Protein AF-A0A938RXT5-F1 (afdb_monomer_lite)

Secondary structure (DSSP, 8-state):
----------HHHHHHHHHHHHHHHHHH-TTSSEEEEEEEEEETTEEEEEEEEEEETT-SS-SEEE----TTSSGGG-TT-HHHHT-

pLDDT: mean 79.75, std 15.45, range [40.22, 97.19]

Structure (mmCIF, N/CA/C/O backbone):
data_AF-A0A938RXT5-F1
#
_entry.id   AF-A0A938RXT5-F1
#
loop_
_atom_site.group_PDB
_atom_site.id
_atom_site.type_symbol
_atom_site.label_atom_id
_atom_site.label_alt_id
_atom_site.label_comp_id
_atom_site.label_asym_id
_atom_site.label_entity_id
_atom_site.label_seq_id
_atom_site.pdbx_PDB_ins_code
_atom_site.Cartn_x
_atom_site.Cartn_y
_atom_site.Cartn_z
_atom_site.occupancy
_atom_site.B_iso_or_equiv
_atom_site.auth_seq_id
_atom_site.auth_comp_id
_atom_site.auth_asym_id
_atom_site.auth_atom_id
_atom_site.pdbx_PDB_model_num
ATOM 1 N N . MET A 1 1 ? 16.306 -8.391 -33.323 1.00 40.97 1 MET A N 1
ATOM 2 C CA . MET A 1 1 ? 15.414 -8.445 -32.147 1.00 40.97 1 MET A CA 1
ATOM 3 C C . MET A 1 1 ? 14.886 -7.045 -31.906 1.00 40.97 1 MET A C 1
ATOM 5 O O . MET A 1 1 ? 15.696 -6.148 -31.719 1.00 40.97 1 MET A O 1
ATOM 9 N N . ALA A 1 2 ? 13.573 -6.832 -32.007 1.00 40.22 2 ALA A N 1
ATOM 10 C CA . ALA A 1 2 ? 12.980 -5.534 -31.700 1.00 40.22 2 ALA A CA 1
ATOM 11 C C . ALA A 1 2 ? 13.153 -5.263 -30.200 1.00 40.22 2 ALA A C 1
ATOM 13 O O . ALA A 1 2 ? 12.751 -6.089 -29.381 1.00 40.22 2 ALA A O 1
ATOM 14 N N . ALA A 1 3 ? 13.793 -4.147 -29.849 1.00 44.03 3 ALA A N 1
ATOM 15 C CA . ALA A 1 3 ? 13.816 -3.667 -28.478 1.00 44.03 3 ALA A CA 1
ATOM 16 C C . ALA A 1 3 ? 12.360 -3.445 -28.058 1.00 44.03 3 ALA A C 1
ATOM 18 O O . ALA A 1 3 ? 11.677 -2.600 -28.638 1.00 44.03 3 ALA A O 1
ATOM 19 N N . ALA A 1 4 ? 11.868 -4.249 -27.112 1.00 47.78 4 ALA A N 1
ATOM 20 C CA . ALA A 1 4 ? 10.576 -4.002 -26.497 1.00 47.78 4 ALA A CA 1
ATOM 21 C C . ALA A 1 4 ? 10.603 -2.556 -25.998 1.00 47.78 4 ALA A C 1
ATOM 23 O O . ALA A 1 4 ? 11.494 -2.195 -25.225 1.00 47.78 4 ALA A O 1
ATOM 24 N N . ALA A 1 5 ? 9.695 -1.722 -26.507 1.00 45.12 5 ALA A N 1
ATOM 25 C CA . ALA A 1 5 ? 9.552 -0.356 -26.042 1.00 45.12 5 ALA A CA 1
ATOM 26 C C . ALA A 1 5 ? 9.415 -0.424 -24.519 1.00 45.12 5 ALA A C 1
ATOM 28 O O . ALA A 1 5 ? 8.452 -0.996 -24.009 1.00 45.12 5 ALA A O 1
ATOM 29 N N . GLN A 1 6 ? 10.433 0.056 -23.802 1.00 52.88 6 GLN A N 1
ATOM 30 C CA . GLN A 1 6 ? 10.419 0.110 -22.349 1.00 52.88 6 GLN A CA 1
ATOM 31 C C . GLN A 1 6 ? 9.269 1.042 -21.982 1.00 52.88 6 GLN A C 1
ATOM 33 O O . GLN A 1 6 ? 9.401 2.262 -22.074 1.00 52.88 6 GLN A O 1
ATOM 38 N N . VAL A 1 7 ? 8.115 0.470 -21.643 1.00 54.53 7 VAL A N 1
ATOM 39 C CA . VAL A 1 7 ? 6.998 1.226 -21.092 1.00 54.53 7 VAL A CA 1
ATOM 40 C C . VAL A 1 7 ? 7.508 1.788 -19.773 1.00 54.53 7 VAL A C 1
ATOM 42 O O . VAL A 1 7 ? 7.647 1.065 -18.787 1.00 54.53 7 VAL A O 1
ATOM 45 N N . ARG A 1 8 ? 7.885 3.068 -19.780 1.00 63.16 8 ARG A N 1
ATOM 46 C CA . ARG A 1 8 ? 8.288 3.788 -18.576 1.00 63.16 8 ARG A CA 1
ATOM 47 C C . 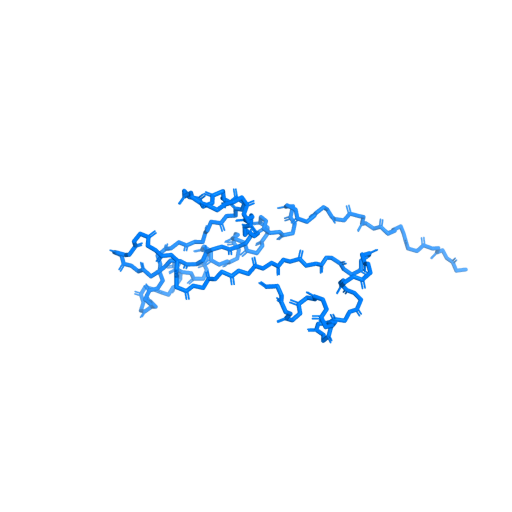ARG A 1 8 ? 7.018 4.097 -17.799 1.00 63.16 8 ARG A C 1
ATOM 49 O O . ARG A 1 8 ? 6.371 5.104 -18.047 1.00 63.16 8 ARG A O 1
ATOM 56 N N . VAL A 1 9 ? 6.638 3.184 -16.914 1.00 68.62 9 VAL A N 1
ATOM 57 C CA . VAL A 1 9 ? 5.591 3.439 -15.925 1.00 68.62 9 VAL A CA 1
ATOM 58 C C . VAL A 1 9 ? 6.183 4.370 -14.873 1.00 68.62 9 VAL A C 1
ATOM 60 O O . VAL A 1 9 ? 7.251 4.083 -14.327 1.00 68.62 9 VAL A O 1
ATOM 63 N N . HIS A 1 10 ? 5.517 5.493 -14.618 1.00 81.62 10 HIS A N 1
ATOM 64 C CA . HIS A 1 10 ? 5.907 6.391 -13.537 1.00 81.62 10 HIS A CA 1
ATOM 65 C C . HIS A 1 10 ? 5.565 5.764 -12.181 1.00 81.62 10 HIS A C 1
ATOM 67 O O . HIS A 1 10 ? 4.557 5.073 -12.048 1.00 81.62 10 HIS A O 1
ATOM 73 N N . GLU A 1 11 ? 6.383 6.033 -11.167 1.00 80.19 11 GLU A N 1
ATOM 74 C CA . GLU A 1 11 ? 6.211 5.512 -9.804 1.00 80.19 11 GLU A CA 1
ATOM 75 C C . GLU A 1 11 ? 4.810 5.802 -9.247 1.00 80.19 11 GLU A C 1
ATOM 77 O O . GLU A 1 11 ? 4.118 4.887 -8.812 1.00 80.19 11 GLU A O 1
ATOM 82 N N . VAL A 1 12 ? 4.320 7.036 -9.410 1.00 82.94 12 VAL A N 1
ATOM 83 C CA . VAL A 1 12 ? 2.959 7.432 -9.009 1.00 82.94 12 VAL A CA 1
ATOM 84 C C . VAL A 1 12 ? 1.861 6.615 -9.703 1.00 82.94 12 VAL A C 1
ATOM 86 O O . VAL A 1 12 ? 0.857 6.265 -9.084 1.00 82.94 12 VAL A O 1
ATOM 89 N N . GLU A 1 13 ? 2.047 6.256 -10.977 1.00 86.25 13 GLU A N 1
ATOM 90 C CA . GLU A 1 13 ? 1.087 5.433 -11.716 1.00 86.25 13 GLU A CA 1
ATOM 91 C C . GLU A 1 13 ? 1.095 3.994 -11.190 1.00 86.25 13 GLU A C 1
ATOM 93 O O . GLU A 1 13 ? 0.037 3.391 -10.998 1.00 86.25 13 GLU A O 1
ATOM 98 N N . PHE A 1 14 ? 2.282 3.452 -10.911 1.00 87.31 14 PHE A N 1
ATOM 99 C CA . PHE A 1 14 ? 2.422 2.145 -10.282 1.00 87.31 14 PHE A CA 1
ATOM 100 C C . PHE A 1 14 ? 1.757 2.122 -8.896 1.00 87.31 14 PHE A C 1
ATOM 102 O O . PHE A 1 14 ? 0.920 1.254 -8.641 1.00 87.31 14 PHE A O 1
ATOM 109 N N . CYS A 1 15 ? 2.040 3.107 -8.041 1.00 89.62 15 CYS A N 1
ATOM 110 C CA . CYS A 1 15 ? 1.427 3.239 -6.719 1.00 89.62 15 CYS A CA 1
ATOM 111 C C . CYS A 1 15 ? -0.097 3.384 -6.808 1.00 89.62 15 CYS A C 1
ATOM 113 O O . CYS A 1 15 ? -0.821 2.751 -6.041 1.00 89.62 15 CYS A O 1
ATOM 115 N N . GLY A 1 16 ? -0.604 4.132 -7.792 1.00 90.44 16 GLY A N 1
ATOM 116 C CA . GLY A 1 16 ? -2.038 4.235 -8.067 1.00 90.44 16 GLY A CA 1
ATOM 117 C C . GLY A 1 16 ? -2.685 2.889 -8.413 1.00 90.44 16 GLY A C 1
ATOM 118 O O . GLY A 1 16 ? -3.775 2.583 -7.924 1.00 90.44 16 GLY A O 1
ATOM 119 N N . ARG A 1 17 ? -2.007 2.040 -9.196 1.00 92.00 17 ARG A N 1
ATOM 120 C CA . ARG A 1 17 ? -2.485 0.677 -9.498 1.00 92.00 17 ARG A CA 1
ATOM 121 C C . ARG A 1 17 ? -2.488 -0.211 -8.255 1.00 92.00 17 ARG A C 1
ATOM 123 O O . ARG A 1 17 ? -3.487 -0.881 -8.003 1.00 92.00 17 ARG A O 1
ATOM 130 N N . VAL A 1 18 ? -1.419 -0.173 -7.455 1.00 91.31 18 VAL A N 1
ATOM 131 C CA . VAL A 1 18 ? -1.340 -0.918 -6.186 1.00 91.31 18 VAL A CA 1
ATOM 132 C C . VAL A 1 18 ? -2.462 -0.496 -5.239 1.00 91.31 18 VAL A C 1
ATOM 134 O O . VAL A 1 18 ? -3.159 -1.356 -4.703 1.00 91.31 18 VAL A O 1
ATOM 137 N N . LYS A 1 19 ? -2.700 0.814 -5.093 1.00 93.56 19 LYS A N 1
ATOM 138 C CA . LYS A 1 19 ? -3.823 1.350 -4.317 1.00 93.56 19 LYS A CA 1
ATOM 139 C C . LYS A 1 19 ? -5.157 0.791 -4.812 1.00 93.56 19 LYS A C 1
ATOM 141 O O . LYS A 1 19 ? -5.929 0.284 -4.009 1.00 93.56 19 LYS A O 1
ATOM 146 N N . SER A 1 20 ? -5.409 0.828 -6.121 1.00 94.81 20 SER A N 1
ATOM 147 C CA . SER A 1 20 ? -6.656 0.311 -6.697 1.00 94.81 20 SER A CA 1
ATOM 148 C C . SER A 1 20 ? -6.878 -1.174 -6.385 1.00 94.81 20 SER A C 1
ATOM 150 O O . SER A 1 20 ? -7.999 -1.564 -6.057 1.00 94.81 20 SER A O 1
ATOM 152 N N . TRP A 1 21 ? -5.831 -2.001 -6.443 1.00 95.25 21 TRP A N 1
ATOM 153 C CA . TRP A 1 21 ? -5.930 -3.416 -6.073 1.00 95.25 21 TRP A CA 1
ATOM 154 C C . TRP A 1 21 ? -6.192 -3.608 -4.580 1.00 95.25 21 TRP A C 1
ATOM 156 O O . TRP A 1 21 ? -7.019 -4.438 -4.206 1.00 95.25 21 TRP A O 1
ATOM 166 N N . MET A 1 22 ? -5.523 -2.829 -3.731 1.00 94.19 22 MET A N 1
ATOM 167 C CA . MET A 1 22 ? -5.720 -2.876 -2.284 1.00 94.19 22 MET A CA 1
ATOM 168 C C . MET A 1 22 ? -7.130 -2.441 -1.886 1.00 94.19 22 MET A C 1
ATOM 170 O O . MET A 1 22 ? -7.771 -3.138 -1.106 1.00 94.19 22 MET A O 1
ATOM 174 N N . ASP A 1 23 ? -7.643 -1.349 -2.455 1.00 94.38 23 ASP A N 1
ATOM 175 C CA . ASP A 1 23 ? -9.012 -0.886 -2.212 1.00 94.38 23 ASP A CA 1
ATOM 176 C C . ASP A 1 23 ? -10.028 -1.982 -2.579 1.00 94.38 23 ASP A C 1
ATOM 178 O O . ASP A 1 23 ? -10.953 -2.264 -1.814 1.00 94.38 23 ASP A O 1
ATOM 182 N N . ALA A 1 24 ? -9.828 -2.655 -3.720 1.00 96.00 24 ALA A N 1
ATOM 183 C CA . ALA A 1 24 ? -10.681 -3.763 -4.146 1.00 96.00 24 ALA A CA 1
ATOM 184 C C . ALA A 1 24 ? -10.606 -4.965 -3.187 1.00 96.00 24 ALA A C 1
ATOM 186 O O . ALA A 1 24 ? -11.636 -5.562 -2.870 1.00 96.00 24 ALA A O 1
ATOM 187 N N . LEU A 1 25 ? -9.411 -5.308 -2.694 1.00 95.50 25 LEU A N 1
ATOM 188 C CA . LEU A 1 25 ? -9.223 -6.379 -1.711 1.00 95.50 25 LEU A CA 1
ATOM 189 C C . LEU A 1 25 ? -9.886 -6.052 -0.371 1.00 95.50 25 LEU A C 1
ATOM 191 O O . LEU A 1 25 ? -10.574 -6.907 0.180 1.00 95.50 25 LEU A O 1
ATOM 195 N N . ILE A 1 26 ? -9.723 -4.825 0.127 1.00 95.06 26 ILE A N 1
ATOM 196 C CA . ILE A 1 26 ? -10.343 -4.355 1.372 1.00 95.06 26 ILE A CA 1
ATOM 197 C C . ILE A 1 26 ? -11.870 -4.415 1.255 1.00 95.06 26 ILE A C 1
ATOM 199 O O . ILE A 1 26 ? -12.536 -4.951 2.139 1.00 95.06 26 ILE A O 1
ATOM 203 N N . ALA A 1 27 ? -12.430 -3.940 0.139 1.00 94.50 27 ALA A N 1
ATOM 204 C CA . ALA A 1 27 ? -13.868 -4.007 -0.108 1.00 94.50 27 ALA A CA 1
ATOM 205 C C . ALA A 1 27 ? -14.389 -5.455 -0.174 1.00 94.50 27 ALA A C 1
ATOM 207 O O . ALA A 1 27 ? -15.472 -5.750 0.331 1.00 94.50 27 ALA A O 1
ATOM 208 N N . ALA A 1 28 ? -13.615 -6.366 -0.769 1.00 97.19 28 ALA A N 1
ATOM 209 C CA . ALA A 1 28 ? -13.961 -7.783 -0.871 1.00 97.19 28 ALA A CA 1
ATOM 210 C C . ALA A 1 28 ? -13.757 -8.568 0.439 1.00 97.19 28 ALA A C 1
ATOM 212 O O . ALA A 1 28 ? -14.273 -9.680 0.565 1.00 97.19 28 ALA A O 1
ATOM 213 N N . ARG A 1 29 ? -13.014 -8.016 1.408 1.00 95.81 29 ARG A N 1
ATOM 214 C CA . ARG A 1 29 ? -12.652 -8.669 2.675 1.00 95.81 29 ARG A CA 1
ATOM 215 C C . ARG A 1 29 ? -13.022 -7.808 3.886 1.00 95.81 29 ARG A C 1
ATOM 217 O O . ARG A 1 29 ? -12.137 -7.299 4.572 1.00 95.81 29 ARG A O 1
ATOM 224 N N . PRO A 1 30 ? -14.322 -7.676 4.218 1.00 92.56 30 PRO A N 1
ATOM 225 C CA . PRO A 1 30 ? -14.752 -6.920 5.397 1.00 92.56 30 PRO A CA 1
ATOM 226 C C . PRO A 1 30 ? -14.230 -7.489 6.724 1.00 92.56 30 PRO A C 1
ATOM 228 O O . PRO A 1 30 ? -14.261 -6.779 7.729 1.00 92.56 30 PRO A O 1
ATOM 231 N N . ASP A 1 31 ? -13.789 -8.754 6.719 1.00 96.00 31 ASP A N 1
ATOM 232 C CA . ASP A 1 31 ? -13.133 -9.453 7.827 1.00 96.00 31 ASP A CA 1
ATOM 233 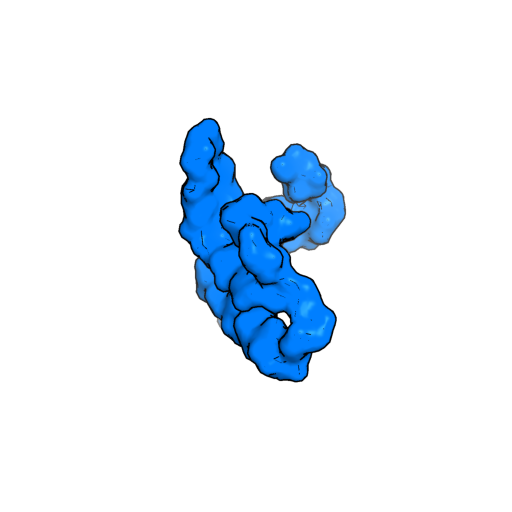C C . ASP A 1 31 ? -11.712 -8.943 8.111 1.00 96.00 31 ASP A C 1
ATOM 235 O O . ASP A 1 31 ? -11.176 -9.192 9.190 1.00 96.00 31 ASP A O 1
ATOM 239 N N . TRP A 1 32 ? -11.091 -8.233 7.167 1.00 94.94 32 TRP A N 1
ATOM 240 C CA . TRP A 1 32 ? -9.770 -7.651 7.362 1.00 94.94 32 TRP A CA 1
ATOM 241 C C . TRP A 1 32 ? -9.831 -6.372 8.205 1.00 94.94 32 TRP A C 1
ATOM 243 O O . TRP A 1 32 ? -10.794 -5.603 8.123 1.00 94.94 32 TRP A O 1
ATOM 253 N N . PRO A 1 33 ? -8.776 -6.093 8.991 1.00 94.62 33 PRO A N 1
ATOM 254 C CA . PRO A 1 33 ? -8.733 -4.914 9.851 1.00 94.62 33 PRO A CA 1
ATOM 255 C C . PRO A 1 33 ? -8.505 -3.616 9.064 1.00 94.62 33 PRO A C 1
ATOM 257 O O . PRO A 1 33 ? -8.617 -2.529 9.619 1.00 94.62 33 PRO A O 1
ATOM 260 N N . PHE A 1 34 ? -8.177 -3.702 7.776 1.00 94.75 34 PHE A N 1
ATOM 261 C CA . PHE A 1 34 ? -7.813 -2.558 6.949 1.00 94.75 34 PHE A CA 1
ATOM 262 C C . PHE A 1 34 ? -9.030 -1.750 6.492 1.00 94.75 34 PHE A C 1
ATOM 264 O O . PHE A 1 34 ? -10.113 -2.292 6.278 1.00 94.75 34 PHE A O 1
ATOM 271 N N . GLU A 1 35 ? -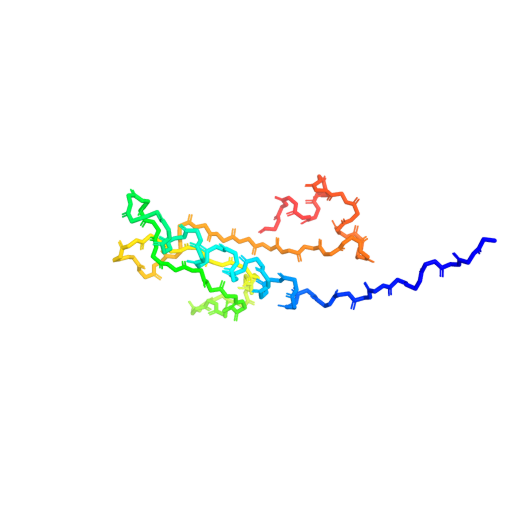8.838 -0.440 6.344 1.00 92.62 35 GLU A N 1
ATOM 272 C CA . GLU A 1 35 ? -9.892 0.493 5.927 1.00 92.62 35 GLU A CA 1
ATOM 273 C C . GLU A 1 35 ? -9.547 1.213 4.625 1.00 92.62 35 GLU A C 1
ATOM 275 O O . GLU A 1 35 ? -10.395 1.302 3.739 1.00 92.62 35 GLU A O 1
ATOM 280 N N . ARG A 1 36 ? -8.312 1.707 4.482 1.00 89.69 36 ARG A N 1
ATOM 281 C CA . ARG A 1 36 ? -7.886 2.384 3.253 1.00 89.69 36 ARG A CA 1
ATOM 282 C C . ARG A 1 36 ? -6.397 2.263 2.986 1.00 89.69 36 ARG A C 1
ATOM 284 O O . ARG A 1 36 ? -5.599 2.071 3.908 1.00 89.69 36 ARG A O 1
ATOM 291 N N . VAL A 1 37 ? -6.048 2.474 1.721 1.00 92.12 37 VAL A N 1
ATOM 292 C CA . VAL A 1 37 ? -4.686 2.749 1.269 1.00 92.12 37 VAL A CA 1
ATOM 293 C C . VAL A 1 37 ? -4.641 4.126 0.625 1.00 92.12 37 VAL A C 1
ATOM 295 O O . VAL A 1 37 ? -5.472 4.432 -0.230 1.00 92.12 37 VAL A O 1
ATOM 298 N N . ASP A 1 38 ? -3.646 4.919 1.002 1.00 90.19 38 ASP A N 1
ATOM 299 C CA . ASP A 1 38 ? -3.345 6.216 0.402 1.00 90.19 38 ASP A CA 1
ATOM 300 C C . ASP A 1 38 ? -1.990 6.163 -0.319 1.00 90.19 38 ASP A C 1
ATOM 302 O O . ASP A 1 38 ? -1.102 5.388 0.053 1.00 90.19 38 ASP A O 1
ATOM 306 N N . ILE A 1 39 ? -1.845 6.993 -1.355 1.00 88.38 39 ILE A N 1
ATOM 307 C CA . ILE A 1 39 ? -0.572 7.243 -2.044 1.00 88.38 39 ILE A CA 1
ATOM 308 C C . ILE A 1 39 ? -0.063 8.645 -1.707 1.00 88.38 39 ILE A C 1
ATOM 310 O O . ILE A 1 39 ? -0.858 9.511 -1.337 1.00 88.38 39 ILE A O 1
ATOM 314 N N . GLU A 1 40 ? 1.246 8.857 -1.853 1.00 67.75 40 GLU A N 1
ATOM 315 C CA . GLU A 1 40 ? 1.920 10.166 -1.835 1.00 67.75 40 GLU A CA 1
ATOM 316 C C . GLU A 1 40 ? 1.342 11.179 -0.830 1.00 67.75 40 GLU A C 1
ATOM 318 O O . GLU A 1 40 ? 0.735 12.188 -1.190 1.00 67.75 40 GLU A O 1
ATOM 323 N N . THR A 1 41 ? 1.550 10.939 0.464 1.00 61.12 41 THR A N 1
ATOM 324 C CA . THR A 1 41 ? 1.133 11.895 1.501 1.00 61.12 41 THR A CA 1
ATOM 325 C C . THR A 1 41 ? 2.347 12.417 2.266 1.00 61.12 41 THR A C 1
ATOM 327 O O . THR A 1 41 ? 3.157 11.639 2.770 1.00 61.12 41 THR A O 1
ATOM 330 N N . PHE A 1 42 ? 2.478 13.737 2.403 1.00 54.34 42 PHE A N 1
ATOM 331 C CA . PHE A 1 42 ? 3.465 14.334 3.308 1.00 54.34 42 PHE A CA 1
ATOM 332 C C . PHE A 1 42 ? 3.029 14.078 4.757 1.00 54.34 42 PHE A C 1
ATOM 334 O O . PHE A 1 42 ? 1.866 14.275 5.108 1.00 54.34 42 PHE A O 1
ATOM 341 N N . GLY A 1 43 ? 3.927 13.571 5.605 1.00 51.69 43 GLY A N 1
ATOM 342 C CA . GLY A 1 43 ? 3.642 13.459 7.036 1.00 51.69 43 GLY A CA 1
ATOM 343 C C . GLY A 1 43 ? 3.647 14.846 7.681 1.00 51.69 43 GLY A C 1
ATOM 344 O O . GLY A 1 43 ? 4.554 15.637 7.433 1.00 51.69 43 GLY A O 1
ATOM 345 N N . SER A 1 44 ? 2.670 15.162 8.531 1.00 45.34 44 SER A N 1
ATOM 346 C CA . SER A 1 44 ? 2.725 16.379 9.349 1.00 45.34 44 SER A CA 1
ATOM 347 C C . SER A 1 44 ? 3.938 16.302 10.289 1.00 45.34 44 SER A C 1
ATOM 349 O O . SER A 1 44 ? 3.912 15.551 11.261 1.00 45.34 44 SER A O 1
ATOM 351 N N . GLY A 1 45 ? 5.010 17.040 9.980 1.00 54.41 45 GLY A N 1
ATOM 352 C CA . GLY A 1 45 ? 6.231 17.113 10.797 1.00 54.41 45 GLY A CA 1
ATOM 353 C C . GLY A 1 45 ? 7.455 16.360 10.260 1.00 54.41 45 GLY A C 1
ATOM 354 O O . GLY A 1 45 ? 8.530 16.497 10.833 1.00 54.41 45 GLY A O 1
ATOM 355 N N . SER A 1 46 ? 7.339 15.626 9.148 1.00 55.00 46 SER A N 1
ATOM 356 C CA . SER A 1 46 ? 8.482 15.021 8.448 1.00 55.00 46 SER A CA 1
ATOM 357 C C . SER A 1 46 ? 8.356 15.258 6.945 1.00 55.00 46 SER A C 1
ATOM 359 O O . SER A 1 46 ? 7.312 14.991 6.355 1.00 55.00 46 SER A O 1
ATOM 361 N N . GLN A 1 47 ? 9.430 15.740 6.313 1.00 55.41 47 GLN A N 1
ATOM 362 C CA . GLN A 1 47 ? 9.501 15.889 4.852 1.00 55.41 47 GLN A CA 1
ATOM 363 C C . GLN A 1 47 ? 9.608 14.539 4.124 1.00 55.41 47 GLN A C 1
ATOM 365 O O . GLN A 1 47 ? 9.615 14.514 2.894 1.00 55.41 47 GLN A O 1
ATOM 370 N N . LYS A 1 48 ? 9.683 13.420 4.859 1.00 59.31 48 LYS A N 1
ATOM 371 C CA . LYS A 1 48 ? 9.777 12.092 4.262 1.00 59.31 48 LYS A CA 1
ATOM 372 C C . LYS A 1 48 ? 8.427 11.696 3.663 1.00 59.31 48 LYS A C 1
ATOM 374 O O . LYS A 1 48 ? 7.426 11.531 4.369 1.00 59.31 48 LYS A O 1
ATOM 379 N N . ARG A 1 49 ? 8.402 11.631 2.333 1.00 64.44 49 ARG A N 1
ATOM 380 C CA . ARG A 1 49 ? 7.261 11.172 1.539 1.00 64.44 49 ARG A CA 1
ATOM 381 C C . ARG A 1 49 ? 7.173 9.657 1.694 1.00 64.44 49 ARG A C 1
ATOM 383 O O . ARG A 1 49 ? 8.194 8.994 1.753 1.00 64.44 49 ARG A O 1
ATOM 390 N N . SER A 1 50 ? 5.962 9.126 1.809 1.00 71.75 50 SER A N 1
ATOM 391 C CA . SER A 1 50 ? 5.744 7.683 1.679 1.00 71.75 50 SER A CA 1
ATOM 392 C C . SER A 1 50 ? 4.888 7.459 0.451 1.00 71.75 50 SER A C 1
ATOM 394 O O . SER A 1 50 ? 3.860 8.129 0.299 1.00 71.75 50 SER A O 1
ATOM 396 N N . ASP A 1 51 ? 5.300 6.519 -0.387 1.00 82.75 51 ASP A N 1
ATOM 397 C CA . ASP A 1 51 ? 4.626 6.243 -1.652 1.00 82.75 51 ASP A CA 1
ATOM 398 C C . ASP A 1 51 ? 3.318 5.493 -1.422 1.00 82.75 51 ASP A C 1
ATOM 400 O O . ASP A 1 51 ? 2.336 5.739 -2.122 1.00 82.75 51 ASP A O 1
ATOM 404 N N . LEU A 1 52 ? 3.281 4.640 -0.390 1.00 88.06 52 LEU A N 1
ATOM 405 C CA . LEU A 1 52 ? 2.103 3.891 0.039 1.00 88.06 52 LEU A CA 1
ATOM 406 C C . LEU A 1 52 ? 1.918 3.955 1.556 1.00 88.06 52 LEU A C 1
ATOM 408 O O . LEU A 1 52 ? 2.871 3.806 2.325 1.00 88.06 52 LEU A O 1
ATOM 412 N N . ARG A 1 53 ? 0.667 4.132 1.990 1.00 90.25 53 ARG A N 1
ATOM 413 C CA . ARG A 1 53 ? 0.255 4.100 3.400 1.00 90.25 53 ARG A CA 1
ATOM 414 C C . ARG A 1 53 ? -1.013 3.280 3.566 1.00 90.25 53 ARG A C 1
ATOM 416 O O . ARG A 1 53 ? -2.029 3.591 2.956 1.00 90.25 53 ARG A O 1
ATOM 423 N N . LEU A 1 54 ? -0.962 2.261 4.414 1.00 91.44 54 LEU A N 1
ATOM 424 C CA . LEU A 1 54 ? -2.087 1.393 4.746 1.00 91.44 54 LEU A CA 1
ATOM 425 C C . LEU A 1 54 ? -2.588 1.716 6.150 1.00 91.44 54 LEU A C 1
ATOM 427 O O . LEU A 1 54 ? -1.805 1.792 7.100 1.00 91.44 54 LEU A O 1
ATOM 431 N N . PHE A 1 55 ? -3.901 1.867 6.282 1.00 93.00 55 PHE A N 1
ATOM 432 C CA . PHE A 1 55 ? -4.558 2.215 7.534 1.00 93.00 55 PHE A CA 1
ATOM 433 C C . PHE A 1 55 ? -5.441 1.070 8.021 1.00 93.00 55 PHE A C 1
ATOM 435 O O . PHE A 1 55 ? -6.190 0.457 7.255 1.00 93.00 55 PHE A O 1
ATOM 442 N N . GLU A 1 56 ? -5.354 0.808 9.321 1.00 94.38 56 GLU A N 1
ATOM 443 C CA . GLU A 1 56 ? -6.312 -0.021 10.046 1.00 94.38 56 GLU A CA 1
ATOM 444 C C . GLU A 1 56 ? -7.556 0.802 10.398 1.00 94.38 56 GLU A C 1
ATOM 446 O O . GLU A 1 56 ? -7.483 2.018 10.599 1.00 94.38 56 GLU A O 1
ATOM 451 N N . ARG A 1 57 ? -8.697 0.122 10.499 1.00 93.12 57 ARG A N 1
ATOM 452 C CA . ARG A 1 57 ? -9.990 0.730 10.778 1.00 93.12 57 ARG A CA 1
ATOM 453 C C . ARG A 1 57 ? -9.980 1.549 12.060 1.00 93.12 57 ARG A C 1
ATOM 455 O O . ARG A 1 57 ? -9.589 1.070 13.122 1.00 93.12 57 ARG A O 1
ATOM 462 N N . GLY A 1 58 ? -10.450 2.790 11.957 1.00 91.81 58 GLY A N 1
ATOM 463 C CA . GLY A 1 58 ? -10.522 3.712 13.093 1.00 91.81 58 GLY A CA 1
ATOM 464 C C . GLY A 1 58 ? -9.174 4.293 13.539 1.00 91.81 58 GLY A C 1
ATOM 465 O O . GLY A 1 58 ? -9.140 5.044 14.515 1.00 91.81 58 GLY A O 1
ATOM 466 N N . ARG A 1 59 ? -8.068 4.008 12.834 1.00 90.62 59 ARG A N 1
ATOM 467 C CA . ARG A 1 59 ? -6.762 4.629 13.091 1.00 90.62 59 ARG A CA 1
ATOM 468 C C . ARG A 1 59 ? -6.455 5.713 12.069 1.00 90.62 59 ARG A C 1
ATOM 470 O O . ARG A 1 59 ? -6.580 5.516 10.868 1.00 90.62 59 ARG A O 1
ATOM 477 N N . GLN A 1 60 ? -5.969 6.850 12.561 1.00 86.06 60 GLN A N 1
ATOM 478 C CA . GLN A 1 60 ? -5.447 7.927 11.710 1.00 86.06 60 GLN A CA 1
ATOM 479 C C . GLN A 1 60 ? -3.954 7.776 11.408 1.00 86.06 60 GLN A C 1
ATOM 481 O O . GLN A 1 60 ? -3.449 8.400 10.482 1.00 86.06 60 GLN A O 1
ATOM 486 N N . THR A 1 61 ? -3.243 6.951 12.175 1.00 86.12 61 THR A N 1
ATOM 487 C CA . THR A 1 61 ? -1.832 6.638 11.932 1.00 86.12 61 THR A CA 1
ATOM 488 C C . THR A 1 61 ? -1.743 5.394 11.050 1.00 86.12 61 THR A C 1
ATOM 490 O O . THR A 1 61 ? -2.412 4.404 11.365 1.00 86.12 61 THR A O 1
ATOM 493 N N . PRO A 1 62 ? -0.934 5.407 9.976 1.00 88.25 62 PRO A N 1
ATO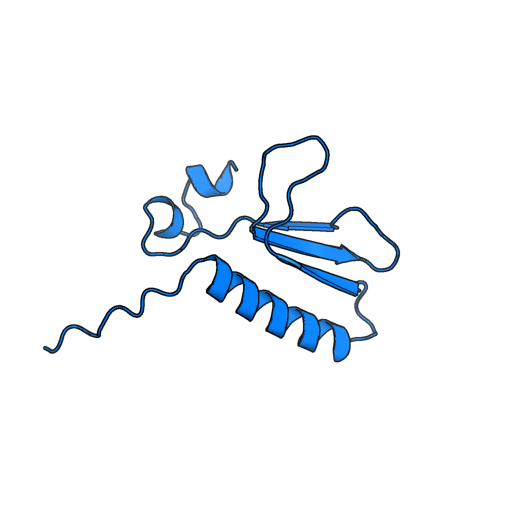M 494 C CA . PRO A 1 62 ? -0.763 4.233 9.129 1.00 88.25 62 PRO A CA 1
ATOM 495 C C . PRO A 1 62 ? -0.132 3.081 9.919 1.00 88.25 62 PRO A C 1
ATOM 497 O O . PRO A 1 62 ? 0.754 3.291 10.747 1.00 88.25 62 PRO A O 1
ATOM 500 N N . VAL A 1 63 ? -0.603 1.862 9.660 1.00 90.50 63 VAL A N 1
ATOM 501 C CA . VAL A 1 63 ? -0.060 0.622 10.244 1.00 90.50 63 VAL A CA 1
ATOM 502 C C . VAL A 1 63 ? 1.058 0.027 9.396 1.00 90.50 63 VAL A C 1
ATOM 504 O O . VAL A 1 63 ? 1.871 -0.740 9.902 1.00 90.50 63 VAL A O 1
ATOM 507 N N . LEU A 1 64 ? 1.111 0.397 8.116 1.00 88.19 64 LEU A N 1
ATOM 508 C CA . LEU A 1 64 ? 2.205 0.075 7.213 1.00 88.19 64 LEU A CA 1
ATOM 509 C C . LEU A 1 64 ? 2.448 1.261 6.278 1.00 88.19 64 LEU A C 1
ATOM 511 O O . LEU A 1 64 ? 1.508 1.830 5.723 1.00 88.19 64 LEU A O 1
ATOM 515 N N . CYS A 1 65 ? 3.718 1.612 6.110 1.00 86.12 65 CYS A N 1
ATOM 516 C CA . CYS A 1 65 ? 4.199 2.589 5.141 1.00 86.12 65 CYS A CA 1
ATOM 517 C C . CYS A 1 65 ? 5.256 1.912 4.271 1.00 86.12 65 CYS A C 1
ATOM 519 O O . CYS A 1 65 ? 5.989 1.059 4.768 1.00 86.12 65 CYS A O 1
ATOM 521 N N . GLY A 1 66 ? 5.347 2.299 3.004 1.00 79.88 66 GLY A N 1
ATOM 522 C CA . GLY A 1 66 ? 6.392 1.806 2.115 1.00 79.88 66 GLY A CA 1
ATOM 523 C C . GLY A 1 66 ? 6.869 2.873 1.144 1.00 79.88 66 GLY A C 1
ATOM 524 O O . GLY A 1 66 ? 6.082 3.720 0.709 1.00 79.88 66 GLY A O 1
ATOM 525 N N . GLU A 1 67 ? 8.154 2.794 0.815 1.00 82.62 67 GLU A N 1
ATOM 526 C CA . GLU A 1 67 ? 8.729 3.418 -0.372 1.00 82.62 67 GLU A CA 1
ATOM 527 C C . GLU A 1 67 ? 8.757 2.409 -1.523 1.00 82.62 67 GLU A C 1
ATOM 529 O O . GLU A 1 67 ? 8.910 1.200 -1.324 1.00 82.62 67 GLU A O 1
ATOM 534 N N . VAL A 1 68 ? 8.586 2.906 -2.742 1.00 83.50 68 VAL A N 1
ATOM 535 C CA . VAL A 1 68 ? 8.599 2.121 -3.969 1.00 83.50 68 VAL A CA 1
ATOM 536 C C . VAL A 1 68 ? 9.737 2.630 -4.834 1.00 83.50 68 VAL A C 1
ATOM 538 O O . VAL A 1 68 ? 9.709 3.757 -5.305 1.00 83.50 68 VAL A O 1
ATOM 541 N N . LYS A 1 69 ? 10.729 1.778 -5.106 1.00 84.69 69 LYS A N 1
ATOM 542 C CA . LYS A 1 69 ? 11.789 2.081 -6.077 1.00 84.69 69 LYS A CA 1
ATOM 543 C C . LYS A 1 69 ? 11.573 1.271 -7.342 1.00 84.69 69 LYS A C 1
ATOM 545 O O . LYS A 1 69 ? 11.504 0.041 -7.319 1.00 84.69 69 LYS A O 1
ATOM 550 N N . MET A 1 70 ? 11.452 1.966 -8.467 1.00 84.62 70 MET A N 1
ATOM 551 C CA . MET A 1 70 ? 11.200 1.327 -9.755 1.00 84.62 70 MET A CA 1
ATOM 552 C C . MET A 1 70 ? 12.466 0.623 -10.273 1.00 84.62 70 MET A C 1
ATOM 554 O O . MET A 1 70 ? 13.544 1.203 -10.186 1.00 84.62 70 MET A O 1
ATOM 558 N N . PRO A 1 71 ? 12.373 -0.548 -10.936 1.00 78.25 71 PRO A N 1
ATOM 559 C CA . PRO A 1 71 ? 13.545 -1.290 -11.434 1.00 78.25 71 PRO A CA 1
ATOM 560 C C . PRO A 1 71 ? 14.490 -0.532 -12.380 1.00 78.25 71 PRO A C 1
ATOM 562 O O . PRO A 1 71 ? 15.602 -0.981 -12.651 1.00 78.25 71 PRO A O 1
ATOM 565 N N . GLY A 1 72 ? 14.041 0.606 -12.917 1.00 76.00 72 GLY A N 1
ATOM 566 C CA . GLY A 1 72 ? 14.856 1.504 -13.730 1.00 76.00 72 GLY A CA 1
ATOM 567 C C . GLY A 1 72 ? 15.779 2.438 -12.936 1.00 76.00 72 GLY A C 1
ATOM 568 O O . GLY A 1 72 ? 16.652 3.051 -13.550 1.00 76.00 72 GLY A O 1
ATOM 569 N N . THR A 1 73 ? 15.612 2.564 -11.615 1.00 78.75 73 THR A N 1
ATOM 570 C CA . THR A 1 73 ? 16.482 3.371 -10.741 1.00 78.75 73 THR A CA 1
ATOM 571 C C . THR A 1 73 ? 17.599 2.508 -10.148 1.00 78.75 73 THR A C 1
ATOM 573 O O . THR A 1 73 ? 17.476 1.282 -10.157 1.00 78.75 73 THR A O 1
ATOM 576 N N . PRO A 1 74 ? 18.717 3.091 -9.676 1.00 77.94 74 PRO A N 1
ATOM 577 C CA . PRO A 1 74 ? 19.777 2.334 -9.009 1.00 77.94 74 PRO A CA 1
ATOM 578 C C . PRO A 1 74 ? 19.260 1.471 -7.851 1.00 77.94 74 PRO A C 1
ATOM 580 O O . PRO A 1 74 ? 19.588 0.288 -7.804 1.00 77.94 74 PRO A O 1
ATOM 583 N N . GLU A 1 75 ? 18.394 2.037 -7.009 1.00 77.12 75 GLU A N 1
ATOM 584 C CA . GLU A 1 75 ? 17.861 1.409 -5.793 1.00 77.12 75 GLU A CA 1
ATOM 585 C C . GLU A 1 75 ? 16.807 0.335 -6.109 1.00 77.12 75 GLU A C 1
ATOM 587 O O . GLU A 1 75 ? 16.647 -0.629 -5.372 1.00 77.12 75 GLU A O 1
ATOM 592 N N . GLY A 1 76 ? 16.088 0.459 -7.230 1.00 78.06 76 GLY A N 1
ATOM 593 C CA . GLY A 1 76 ? 15.049 -0.500 -7.618 1.00 78.06 76 GLY A CA 1
ATOM 594 C C . GLY A 1 76 ? 15.567 -1.763 -8.313 1.00 78.06 76 GLY A C 1
ATOM 595 O O . GLY A 1 76 ? 14.780 -2.657 -8.629 1.00 78.06 76 GLY A O 1
ATOM 596 N N . ARG A 1 77 ? 16.878 -1.873 -8.577 1.00 82.00 77 ARG A N 1
ATOM 597 C CA . ARG A 1 77 ? 17.469 -3.045 -9.261 1.00 82.00 77 ARG A CA 1
ATOM 598 C C . ARG A 1 77 ? 17.402 -4.323 -8.433 1.00 82.00 77 ARG A C 1
ATOM 600 O O . ARG A 1 77 ? 17.500 -5.412 -8.997 1.00 82.00 77 ARG A O 1
ATOM 607 N N . SER A 1 78 ? 17.266 -4.192 -7.118 1.00 81.56 78 SER A N 1
ATOM 608 C CA . SER A 1 78 ? 17.166 -5.305 -6.187 1.00 81.56 78 SER A CA 1
ATOM 609 C C . SER A 1 78 ? 16.217 -4.937 -5.050 1.00 81.56 78 SER A C 1
ATOM 611 O O . SER A 1 78 ? 16.374 -3.867 -4.470 1.00 81.56 78 SER A O 1
ATOM 613 N N . PRO A 1 79 ? 15.299 -5.832 -4.641 1.00 78.00 79 PRO A N 1
ATOM 614 C CA . PRO A 1 79 ? 14.549 -5.641 -3.400 1.00 78.00 79 PRO A CA 1
ATOM 615 C C . PRO A 1 79 ? 15.450 -5.730 -2.155 1.00 78.00 79 PRO A C 1
ATOM 617 O O . PRO A 1 79 ? 14.991 -5.466 -1.049 1.00 78.00 79 PRO A O 1
ATOM 620 N N . TYR A 1 80 ? 16.716 -6.128 -2.332 1.00 82.81 80 TYR A N 1
ATOM 621 C CA . TYR A 1 80 ? 17.734 -6.197 -1.288 1.00 82.81 80 TYR A CA 1
ATOM 622 C C . TYR A 1 80 ? 18.783 -5.082 -1.382 1.00 82.81 80 TYR A C 1
ATOM 624 O O . TYR A 1 80 ? 19.859 -5.224 -0.808 1.00 82.81 80 TYR A O 1
ATOM 632 N N . ASP A 1 81 ? 18.526 -4.022 -2.151 1.00 83.56 81 ASP A N 1
ATOM 633 C CA . ASP A 1 81 ? 19.411 -2.858 -2.161 1.00 83.56 81 ASP A CA 1
ATOM 634 C C . ASP A 1 81 ? 19.514 -2.259 -0.746 1.00 83.56 81 ASP A C 1
ATOM 636 O O . ASP A 1 81 ? 18.501 -2.035 -0.083 1.00 83.56 81 ASP A O 1
ATOM 640 N N . GLU A 1 82 ? 20.737 -2.040 -0.257 1.00 79.88 82 GLU A N 1
ATOM 641 C CA . GLU A 1 82 ? 20.957 -1.568 1.117 1.00 79.88 82 GLU A CA 1
ATOM 642 C C . GLU A 1 82 ? 20.383 -0.167 1.340 1.00 79.88 82 GLU A C 1
ATOM 644 O O . GLU A 1 82 ? 19.846 0.101 2.412 1.00 79.88 82 GLU A O 1
ATOM 649 N N . GLY A 1 83 ? 20.451 0.709 0.331 1.00 76.38 83 GLY A N 1
ATOM 650 C CA . GLY A 1 83 ? 19.875 2.048 0.407 1.00 76.38 83 GLY A CA 1
ATOM 651 C C . GLY A 1 83 ? 18.357 2.002 0.545 1.00 76.38 83 GLY A C 1
ATOM 652 O O . GLY A 1 83 ? 17.798 2.773 1.315 1.00 76.38 83 GLY A O 1
ATOM 653 N N . LEU A 1 84 ? 17.707 1.052 -0.132 1.00 75.00 84 LEU A N 1
ATOM 654 C CA . LEU A 1 84 ? 16.272 0.799 -0.004 1.00 75.00 84 LEU A CA 1
ATOM 655 C C . LEU A 1 84 ? 15.892 0.163 1.342 1.00 75.00 84 LEU A C 1
ATOM 657 O O . LEU A 1 84 ? 14.852 0.489 1.902 1.00 75.00 84 LEU A O 1
ATOM 661 N N . MET A 1 85 ? 16.704 -0.756 1.869 1.00 79.25 85 MET A N 1
ATOM 662 C CA . MET A 1 85 ? 16.409 -1.420 3.146 1.00 79.25 85 MET A CA 1
ATOM 663 C C . MET A 1 85 ? 16.561 -0.516 4.374 1.00 79.25 85 MET A C 1
ATOM 665 O O . MET A 1 85 ? 15.971 -0.810 5.412 1.00 79.25 85 MET A O 1
ATOM 669 N N . GLN A 1 86 ? 17.405 0.512 4.285 1.00 78.19 86 GLN A N 1
ATOM 670 C CA . GLN A 1 86 ? 17.741 1.403 5.403 1.00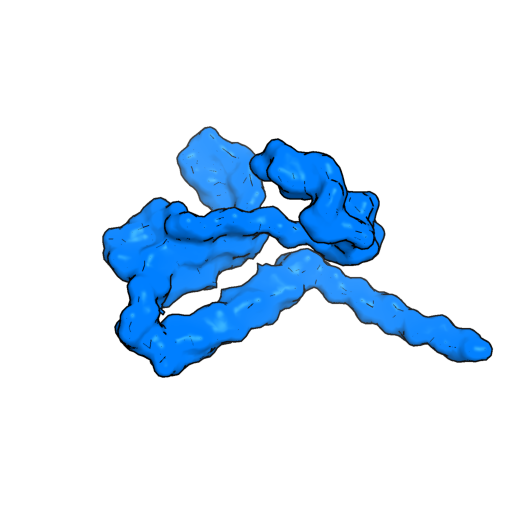 78.19 86 GLN A CA 1
ATOM 671 C C . GLN A 1 86 ? 16.926 2.708 5.405 1.00 78.19 86 GLN A C 1
ATOM 673 O O . GLN A 1 86 ? 17.155 3.562 6.265 1.00 78.19 86 GLN A O 1
ATOM 678 N N . ASP A 1 87 ? 16.009 2.871 4.448 1.00 68.12 87 ASP A N 1
ATOM 679 C CA . ASP A 1 87 ? 15.097 4.014 4.334 1.00 68.12 87 ASP A CA 1
ATOM 680 C C . ASP A 1 87 ? 13.866 3.827 5.243 1.00 68.12 87 ASP A C 1
ATOM 682 O O . ASP A 1 87 ? 13.584 4.733 6.067 1.00 68.12 87 ASP A O 1
#

Sequence (87 aa):
MAAAAQVRVHEVEFCGRVKSWMDALIAARPDWPFERVDIETFGSGSQKRSDLRLFERGRQTPVLCGEVKMPGTPEGRSPYDEGLMQD

R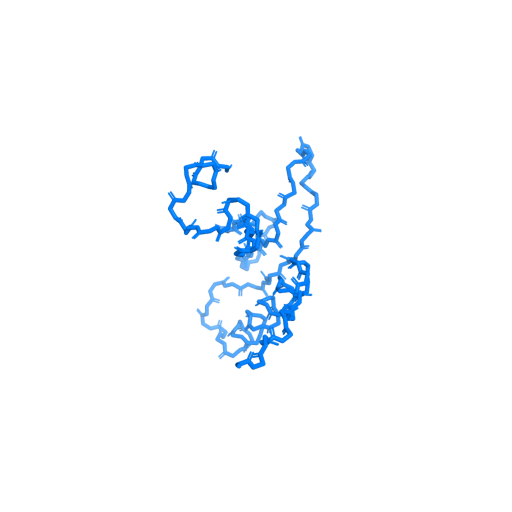adius of gyration: 15.4 Å; chains: 1; bounding box: 36×27×45 Å

Foldseek 3Di:
DDDDPPPPDDLLNVLVVVQVVVCVVCVVCVVDQWDGKDAFDQDPPDNDTFGIFTDGPPDPHGPDTAHDDPCVDPQNVDPPRPVRVVD